Protein AF-A0A3N5FLN7-F1 (afdb_monomer)

Solvent-accessible surface area (backbone atoms only — not comparable to full-atom values): 4859 Å² total; per-residue (Å²): 136,85,78,41,65,21,77,88,33,70,41,66,10,34,41,80,44,74,43,83,46,74,64,78,94,63,54,42,77,41,84,40,78,39,68,24,81,85,35,72,43,67,10,34,32,86,76,83,68,78,87,70,74,77,75,73,79,79,76,72,76,78,69,78,79,78,75,75,82,83,80,84,130

Foldseek 3Di:
DDWAFDPVCRLQQWDWDWDWDDDDPPTDTDIDIDGDPQCRSRRTHPPPDDPDPPDPPPPPPPPPPPDPDDDDD

Mean predicted aligned error: 15.65 Å

Radius of gyration: 24.78 Å; Cα contacts (8 Å, |Δi|>4): 86; chains: 1; bounding box: 64×21×62 Å

Sequence (73 aa):
MKRTTCPYCQGMGSTETSQRVGSGDWMRWVPVRQTCGICGGSGYTISREPCVEPEPPKIGVIRDYENPPRESI

pLDDT: mean 73.46, std 16.19, range [46.78, 92.81]

Structure (mmCIF, N/CA/C/O backbone):
data_AF-A0A3N5FLN7-F1
#
_entry.id   AF-A0A3N5FLN7-F1
#
loop_
_atom_site.group_PDB
_atom_site.id
_atom_site.type_symbol
_atom_site.label_atom_id
_atom_site.label_alt_id
_atom_site.label_comp_id
_atom_site.label_asym_id
_atom_site.label_entity_id
_atom_site.label_seq_id
_atom_site.pdbx_PDB_ins_code
_atom_site.Cartn_x
_atom_site.Cartn_y
_atom_site.Cartn_z
_atom_site.occupancy
_atom_site.B_iso_or_equiv
_atom_site.auth_seq_id
_atom_site.auth_comp_id
_atom_site.auth_asym_id
_atom_site.auth_atom_id
_atom_site.pdbx_PDB_model_num
ATOM 1 N N . MET A 1 1 ? -13.122 7.052 20.694 1.00 54.75 1 MET A N 1
ATOM 2 C CA . MET A 1 1 ? -13.197 6.410 19.360 1.00 54.75 1 MET A CA 1
ATOM 3 C C . MET A 1 1 ? -12.242 5.222 19.361 1.00 54.75 1 MET A C 1
ATOM 5 O O . MET A 1 1 ? -11.063 5.447 19.603 1.00 54.75 1 MET A O 1
ATOM 9 N N . LYS A 1 2 ? -12.715 3.981 19.182 1.00 58.81 2 LYS A N 1
ATOM 10 C CA . LYS A 1 2 ? -11.830 2.803 19.097 1.00 58.81 2 LYS A CA 1
ATOM 11 C C . LYS A 1 2 ? -11.318 2.696 17.657 1.00 58.81 2 LYS A C 1
ATOM 13 O O . LYS A 1 2 ? -12.125 2.601 16.741 1.00 58.81 2 LYS A O 1
ATOM 18 N N . ARG A 1 3 ? -10.002 2.804 17.454 1.00 67.69 3 ARG A N 1
ATOM 19 C CA . ARG A 1 3 ? -9.364 2.607 16.144 1.00 67.69 3 ARG A CA 1
ATOM 20 C C . ARG A 1 3 ? -9.041 1.125 16.011 1.00 67.69 3 ARG A C 1
ATOM 22 O O . ARG A 1 3 ? -8.343 0.592 16.868 1.00 67.69 3 ARG A O 1
ATOM 29 N N . THR A 1 4 ? -9.554 0.477 14.972 1.00 79.88 4 THR A N 1
ATOM 30 C CA . THR A 1 4 ? -9.240 -0.927 14.685 1.00 79.88 4 THR A CA 1
ATOM 31 C C . THR A 1 4 ? -8.110 -0.969 13.671 1.00 79.88 4 THR A C 1
ATOM 33 O O . THR A 1 4 ? -8.177 -0.302 12.637 1.00 79.88 4 THR A O 1
ATOM 36 N N . THR A 1 5 ? -7.056 -1.721 13.977 1.00 84.25 5 THR A N 1
ATOM 37 C CA . THR A 1 5 ? -5.940 -1.964 13.059 1.00 84.25 5 THR A CA 1
ATOM 38 C C . THR A 1 5 ? -6.470 -2.545 11.755 1.00 84.25 5 THR A C 1
ATOM 40 O O . THR A 1 5 ? -7.256 -3.490 11.773 1.00 84.25 5 THR A O 1
ATOM 43 N N . CYS A 1 6 ? -6.061 -1.980 10.620 1.00 82.94 6 CYS A N 1
ATOM 44 C CA . CYS A 1 6 ? -6.460 -2.499 9.321 1.00 82.94 6 CYS A CA 1
ATOM 45 C C . CYS A 1 6 ? -5.848 -3.897 9.139 1.00 82.94 6 CYS A C 1
ATOM 47 O O . CYS A 1 6 ? -4.620 -4.002 9.128 1.00 82.94 6 CYS A O 1
ATOM 49 N N . PRO A 1 7 ? -6.653 -4.965 8.985 1.00 81.81 7 PRO A N 1
ATOM 50 C CA . PRO A 1 7 ? -6.129 -6.329 8.916 1.00 81.81 7 PRO A CA 1
ATOM 51 C C . PRO A 1 7 ? -5.310 -6.574 7.642 1.00 81.81 7 PRO A C 1
ATOM 53 O O . PRO A 1 7 ? -4.398 -7.391 7.643 1.00 81.81 7 PRO A O 1
ATOM 56 N N . TYR A 1 8 ? -5.577 -5.817 6.576 1.00 81.25 8 TYR A N 1
ATOM 57 C CA . TYR A 1 8 ? -4.924 -5.982 5.277 1.00 81.25 8 TYR A CA 1
ATOM 58 C C . TYR A 1 8 ? -3.484 -5.477 5.240 1.00 81.25 8 TYR A C 1
ATOM 60 O O . TYR A 1 8 ? -2.626 -6.105 4.633 1.00 81.25 8 TYR A O 1
ATOM 68 N N . CYS A 1 9 ? -3.204 -4.349 5.891 1.00 85.50 9 CYS A N 1
ATOM 69 C CA . CYS A 1 9 ? -1.839 -3.840 6.038 1.00 85.50 9 CYS A CA 1
ATOM 70 C C . CYS A 1 9 ? -1.273 -4.067 7.439 1.00 85.50 9 CYS A C 1
ATOM 72 O O . CYS A 1 9 ? -0.213 -3.537 7.752 1.00 85.50 9 CYS A O 1
ATOM 74 N N . GLN A 1 10 ? -1.994 -4.796 8.296 1.00 86.81 10 GLN A N 1
ATOM 75 C CA . GLN A 1 10 ? -1.623 -5.086 9.683 1.00 86.81 10 GLN A CA 1
ATOM 76 C C . GLN A 1 10 ? -1.205 -3.836 10.479 1.00 86.81 10 GLN A C 1
ATOM 78 O O . GLN A 1 10 ? -0.323 -3.889 11.330 1.00 86.81 10 GLN A O 1
ATOM 83 N N . GLY A 1 11 ? -1.816 -2.682 10.194 1.00 84.62 11 GLY A N 1
ATOM 84 C CA . GLY A 1 11 ? -1.464 -1.42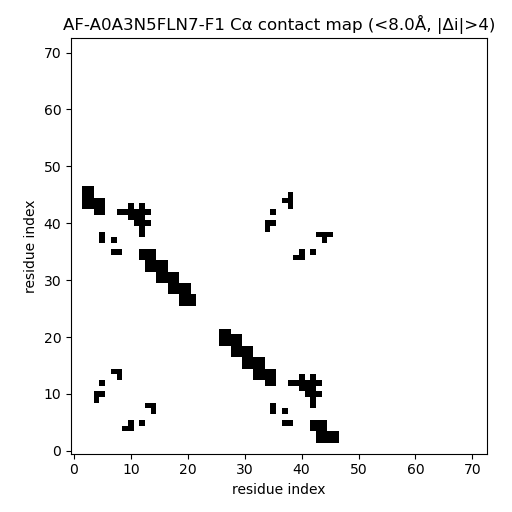4 10.862 1.00 84.62 11 GLY A CA 1
ATOM 85 C C . GLY A 1 11 ? -0.395 -0.585 10.176 1.00 84.62 11 GLY A C 1
ATOM 86 O O . GLY A 1 11 ? -0.204 0.564 10.557 1.00 84.62 11 GLY A O 1
ATOM 87 N N . MET A 1 12 ? 0.272 -1.100 9.144 1.00 88.25 12 MET A N 1
ATOM 88 C CA . MET A 1 12 ? 1.389 -0.405 8.496 1.00 88.25 12 MET A CA 1
ATOM 89 C C . MET A 1 12 ? 0.957 0.723 7.553 1.00 88.25 12 MET A C 1
ATOM 91 O O . MET A 1 12 ? 1.795 1.494 7.090 1.00 88.25 12 MET A O 1
ATOM 95 N N . GLY A 1 13 ? -0.322 0.778 7.173 1.00 87.81 13 GLY A N 1
ATOM 96 C CA . GLY A 1 13 ? -0.829 1.733 6.180 1.00 87.81 13 GLY A CA 1
ATOM 97 C C . GLY A 1 13 ? -0.365 1.451 4.747 1.00 87.81 13 GLY A C 1
ATOM 98 O O . GLY A 1 13 ? -0.876 2.037 3.800 1.00 87.81 13 GLY A O 1
ATOM 99 N N . SER A 1 14 ? 0.544 0.503 4.552 1.00 89.25 14 SER A N 1
ATOM 100 C CA . SER A 1 14 ? 1.079 0.115 3.252 1.00 89.25 14 SER A CA 1
ATOM 101 C C . SER A 1 14 ? 1.260 -1.395 3.171 1.00 89.25 14 SER A C 1
ATOM 103 O O . SER A 1 14 ? 1.339 -2.079 4.190 1.00 89.25 14 SER A O 1
ATOM 105 N N . THR A 1 15 ? 1.285 -1.910 1.949 1.00 87.25 15 THR A N 1
ATOM 106 C CA . THR A 1 15 ? 1.553 -3.312 1.629 1.00 87.25 15 THR A CA 1
ATOM 107 C C . THR A 1 15 ? 2.699 -3.367 0.631 1.00 87.25 15 THR A C 1
ATOM 109 O O . THR A 1 15 ? 2.740 -2.574 -0.311 1.00 87.25 15 THR A O 1
ATOM 112 N N . GLU A 1 16 ? 3.637 -4.285 0.832 1.00 89.06 16 GLU A N 1
ATOM 113 C CA . GLU A 1 16 ? 4.723 -4.519 -0.114 1.00 89.06 16 GLU A CA 1
ATOM 114 C C . GLU A 1 16 ? 4.264 -5.513 -1.183 1.00 89.06 16 GLU A C 1
ATOM 116 O O . GLU A 1 16 ? 3.765 -6.593 -0.873 1.00 89.06 16 GLU A O 1
ATOM 121 N N . THR A 1 17 ? 4.392 -5.123 -2.446 1.00 86.56 17 THR A N 1
ATOM 122 C CA . THR A 1 17 ? 4.110 -5.965 -3.610 1.00 86.56 17 THR A CA 1
ATOM 123 C C . THR A 1 17 ? 5.309 -5.958 -4.546 1.00 86.56 17 THR A C 1
ATOM 125 O O . THR A 1 17 ? 6.180 -5.101 -4.436 1.00 86.56 17 THR A O 1
ATOM 128 N N . SER A 1 18 ? 5.376 -6.899 -5.480 1.00 92.31 18 SER A N 1
ATOM 129 C CA . SER A 1 18 ? 6.390 -6.877 -6.534 1.00 92.31 18 SER A CA 1
ATOM 130 C C . SER A 1 18 ? 5.796 -6.296 -7.811 1.00 92.31 18 SER A C 1
ATOM 132 O O . SER A 1 18 ? 4.753 -6.753 -8.273 1.00 92.31 18 SER A O 1
ATOM 134 N N . GLN A 1 19 ? 6.465 -5.314 -8.413 1.00 90.88 19 GLN A N 1
ATOM 135 C CA . GLN A 1 19 ? 6.089 -4.769 -9.718 1.00 90.88 19 GLN A CA 1
ATOM 136 C C . GLN A 1 19 ? 7.142 -5.142 -10.762 1.00 90.88 19 GLN A C 1
ATOM 138 O O . GLN A 1 19 ? 8.342 -5.107 -10.485 1.00 90.88 19 GLN A O 1
ATOM 143 N N . ARG A 1 20 ? 6.701 -5.504 -11.973 1.00 92.50 20 ARG A N 1
ATOM 144 C CA . ARG A 1 20 ? 7.604 -5.651 -13.119 1.00 92.50 20 ARG A CA 1
ATOM 145 C C . ARG A 1 20 ? 8.002 -4.275 -13.621 1.00 92.50 20 ARG A C 1
ATOM 147 O O . ARG A 1 20 ? 7.142 -3.482 -13.995 1.00 92.50 20 ARG A O 1
ATOM 154 N N . VAL A 1 21 ? 9.302 -4.024 -13.654 1.00 89.94 21 VAL A N 1
ATOM 155 C CA . VAL A 1 21 ? 9.893 -2.821 -14.242 1.00 89.94 21 VAL A CA 1
ATOM 156 C C . VAL A 1 21 ? 10.911 -3.222 -15.303 1.00 89.94 21 VAL A C 1
ATOM 158 O O . VAL A 1 21 ? 11.577 -4.251 -15.175 1.00 89.94 21 VAL A O 1
ATOM 161 N N . GLY A 1 22 ? 11.029 -2.405 -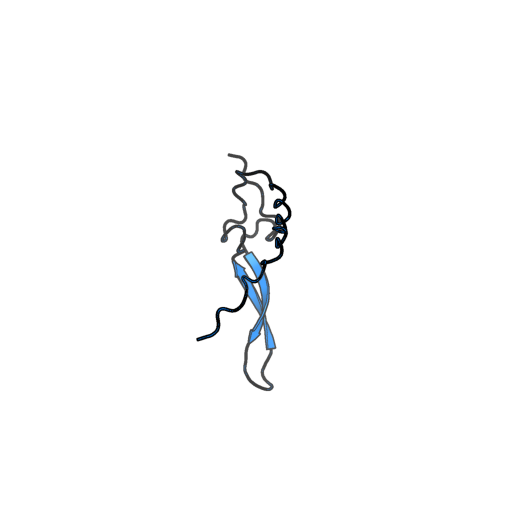16.346 1.00 88.31 22 GLY A N 1
ATOM 162 C CA . GLY A 1 22 ? 11.906 -2.651 -17.491 1.00 88.31 22 GLY A CA 1
ATOM 163 C C . GLY A 1 22 ? 11.135 -2.954 -18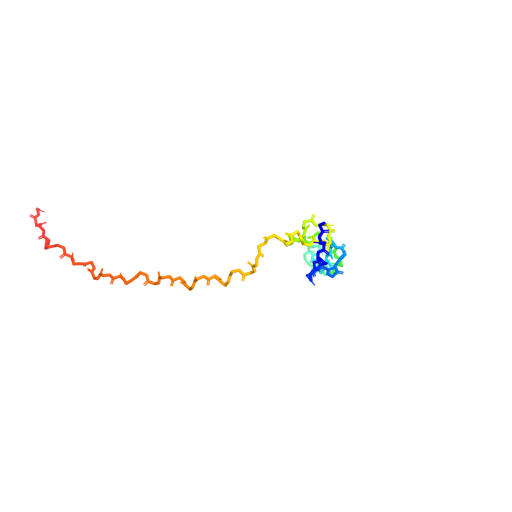.775 1.00 88.31 22 GLY A C 1
ATOM 164 O O . GLY A 1 22 ? 9.908 -2.873 -18.830 1.00 88.31 22 GLY A O 1
ATOM 165 N N . SER A 1 23 ? 11.868 -3.268 -19.838 1.00 89.69 23 SER A N 1
ATOM 166 C CA . SER A 1 23 ? 11.312 -3.601 -21.153 1.00 89.69 23 SER A CA 1
ATOM 167 C C . SER A 1 23 ? 12.185 -4.659 -21.824 1.00 89.69 23 SER A C 1
ATOM 169 O O . SER A 1 23 ? 13.405 -4.648 -21.653 1.00 89.69 23 SER A O 1
ATOM 171 N N . GLY A 1 24 ? 11.561 -5.580 -22.563 1.00 83.94 24 GLY A N 1
ATOM 172 C CA 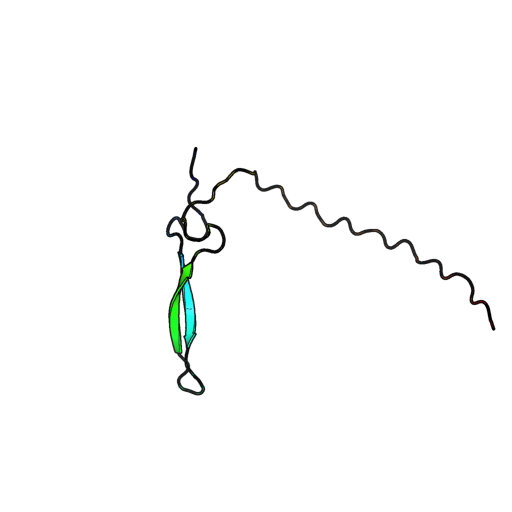. GLY A 1 24 ? 12.255 -6.725 -23.162 1.00 83.94 24 GLY A CA 1
ATOM 173 C C . GLY A 1 24 ? 12.896 -7.642 -22.112 1.00 83.94 24 GLY A C 1
ATOM 174 O O . GLY A 1 24 ? 12.338 -7.837 -21.030 1.00 83.94 24 GLY A O 1
ATOM 175 N N . ASP A 1 25 ? 14.081 -8.167 -22.416 1.00 88.38 25 ASP A N 1
ATOM 176 C CA . ASP A 1 25 ? 14.832 -9.113 -21.570 1.00 88.38 25 ASP A CA 1
ATOM 177 C C . ASP A 1 25 ? 15.350 -8.518 -20.248 1.00 88.38 25 ASP A C 1
ATOM 179 O O . ASP A 1 25 ? 15.763 -9.246 -19.349 1.00 88.38 25 ASP A O 1
ATOM 183 N N . TRP A 1 26 ? 15.285 -7.194 -20.086 1.00 88.25 26 TRP A N 1
ATOM 184 C CA . TRP A 1 26 ? 15.696 -6.488 -18.867 1.00 88.25 26 TRP A CA 1
ATOM 185 C C . TRP A 1 26 ? 14.565 -6.353 -17.835 1.00 88.25 26 TRP A C 1
ATOM 187 O O . TRP A 1 26 ? 14.684 -5.588 -16.874 1.00 88.25 26 TRP A O 1
ATOM 197 N N . MET A 1 27 ? 13.443 -7.055 -18.033 1.00 92.81 27 MET A N 1
ATOM 198 C CA . MET A 1 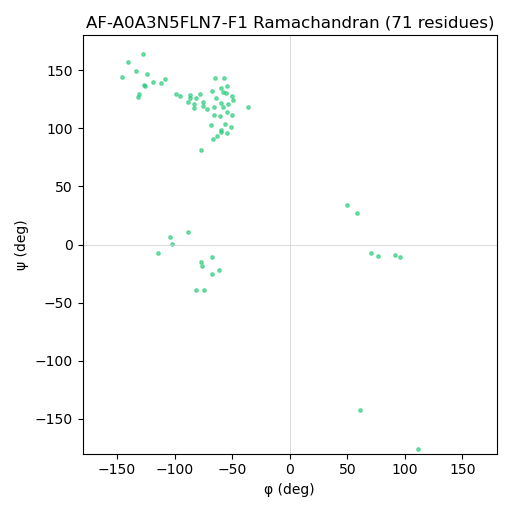27 ? 12.349 -7.078 -17.064 1.00 92.81 27 MET A CA 1
ATOM 199 C C . MET A 1 27 ? 12.791 -7.724 -15.751 1.00 92.81 27 MET A C 1
ATOM 201 O O . MET A 1 27 ? 13.223 -8.875 -15.711 1.00 92.81 27 MET A O 1
ATOM 205 N N . ARG A 1 28 ? 12.597 -7.000 -14.648 1.00 91.81 28 ARG A N 1
ATOM 206 C CA . ARG A 1 28 ? 12.846 -7.504 -13.294 1.00 91.81 28 ARG A CA 1
ATOM 207 C C . ARG A 1 28 ? 11.691 -7.180 -12.360 1.00 91.81 28 ARG A C 1
ATOM 209 O O . ARG A 1 28 ? 11.014 -6.164 -12.513 1.00 91.81 28 ARG A O 1
ATOM 216 N N . TRP A 1 29 ? 11.485 -8.050 -11.380 1.00 92.44 29 TRP A N 1
ATOM 217 C CA . TRP A 1 29 ? 10.577 -7.791 -10.271 1.00 92.44 29 TRP A CA 1
ATOM 218 C C . TRP A 1 29 ? 11.289 -6.932 -9.233 1.00 92.44 29 TRP A C 1
ATOM 220 O O . TRP A 1 29 ? 12.380 -7.280 -8.782 1.00 92.44 29 TRP A O 1
ATOM 230 N N . VAL A 1 30 ? 10.685 -5.806 -8.870 1.00 92.31 30 VAL A N 1
ATOM 231 C CA . VAL A 1 30 ? 11.171 -4.941 -7.792 1.00 92.31 30 VAL A CA 1
ATOM 232 C C . VAL A 1 30 ? 10.120 -4.847 -6.692 1.00 92.31 30 VAL A C 1
ATOM 234 O O . VAL A 1 30 ? 8.931 -4.760 -7.013 1.00 92.31 30 VAL A O 1
ATOM 237 N N . PRO A 1 31 ? 10.524 -4.860 -5.411 1.00 91.38 31 PRO A N 1
ATOM 238 C CA . PRO A 1 31 ? 9.603 -4.607 -4.317 1.00 91.38 31 PRO A CA 1
ATOM 239 C C . PRO A 1 31 ? 9.148 -3.146 -4.370 1.00 91.38 31 PRO A C 1
ATOM 241 O O . PRO A 1 31 ? 9.952 -2.223 -4.511 1.00 91.38 31 PRO A O 1
ATOM 244 N N . VAL A 1 32 ? 7.845 -2.937 -4.261 1.00 90.25 32 VAL A N 1
ATOM 245 C CA . VAL A 1 32 ? 7.192 -1.634 -4.244 1.00 90.25 32 VAL A CA 1
ATOM 246 C C . VAL A 1 32 ? 6.230 -1.617 -3.071 1.00 90.25 32 VAL A C 1
ATOM 248 O O . VAL A 1 32 ? 5.364 -2.481 -2.934 1.00 90.25 32 VAL A O 1
ATOM 251 N N . ARG A 1 33 ? 6.352 -0.597 -2.226 1.00 91.00 33 ARG A N 1
ATOM 252 C CA . ARG A 1 33 ? 5.353 -0.321 -1.198 1.00 91.00 33 ARG A CA 1
ATOM 253 C C . ARG A 1 33 ? 4.214 0.470 -1.811 1.00 91.00 33 ARG A C 1
ATOM 255 O O . ARG A 1 33 ? 4.426 1.566 -2.323 1.00 91.00 33 ARG A O 1
ATOM 262 N N . GLN A 1 34 ? 3.012 -0.079 -1.733 1.00 87.56 34 GLN A N 1
ATOM 263 C CA . GLN A 1 34 ? 1.795 0.614 -2.125 1.00 87.56 34 GLN A CA 1
ATOM 264 C C . GLN A 1 34 ? 0.978 0.971 -0.893 1.00 87.56 34 GLN A C 1
ATOM 266 O O . GLN A 1 34 ? 0.911 0.215 0.079 1.00 87.56 34 GLN A O 1
ATOM 271 N N . THR A 1 35 ? 0.353 2.143 -0.935 1.00 88.69 35 THR A N 1
ATOM 272 C CA . THR A 1 35 ? -0.607 2.571 0.078 1.00 88.69 35 THR A CA 1
ATOM 273 C C . THR A 1 35 ? -1.739 1.556 0.157 1.00 88.69 35 THR A C 1
ATOM 275 O O . THR A 1 35 ? -2.309 1.162 -0.859 1.00 88.69 35 THR A O 1
ATOM 278 N N . CYS A 1 36 ? -2.081 1.128 1.369 1.00 84.56 36 CYS A N 1
ATOM 279 C CA . CYS A 1 36 ? -3.165 0.182 1.569 1.00 84.56 36 CYS A CA 1
ATOM 280 C C . CYS A 1 36 ? -4.489 0.841 1.172 1.00 84.56 36 CYS A C 1
ATOM 282 O O . CYS A 1 36 ? -4.956 1.748 1.863 1.00 84.56 36 CYS A O 1
ATOM 284 N N . GLY A 1 37 ? -5.100 0.368 0.084 1.00 80.75 37 GLY A N 1
ATOM 285 C CA . GLY A 1 37 ? -6.329 0.948 -0.470 1.00 80.75 37 GLY A CA 1
ATOM 286 C C . GLY A 1 37 ? -7.528 0.911 0.481 1.00 80.75 37 GLY A C 1
ATOM 287 O O . GLY A 1 37 ? -8.430 1.727 0.356 1.00 80.75 37 GLY A O 1
ATOM 288 N N . ILE A 1 38 ? -7.516 0.019 1.475 1.00 82.19 38 ILE A N 1
ATOM 289 C CA . ILE A 1 38 ? -8.629 -0.156 2.421 1.00 82.19 38 ILE A CA 1
ATOM 290 C C . ILE A 1 38 ? -8.593 0.878 3.545 1.00 82.19 38 ILE A C 1
ATOM 292 O O . ILE A 1 38 ? -9.630 1.386 3.954 1.00 82.19 38 ILE A O 1
ATOM 296 N N . CYS A 1 39 ? -7.404 1.202 4.055 1.00 85.19 39 CYS A N 1
ATOM 297 C CA . CYS A 1 39 ? -7.250 2.226 5.093 1.00 85.19 39 CYS A CA 1
ATOM 298 C C . CYS A 1 39 ? -6.735 3.565 4.547 1.00 85.19 39 CYS A C 1
ATOM 300 O O . CYS A 1 39 ? -6.501 4.488 5.328 1.00 85.19 39 CYS A O 1
ATOM 302 N N . GLY A 1 40 ? -6.504 3.669 3.236 1.00 84.06 40 GLY A N 1
ATOM 303 C CA . GLY A 1 40 ? -5.996 4.873 2.578 1.00 84.06 40 GLY A CA 1
ATOM 304 C C . GLY A 1 40 ? -4.642 5.351 3.108 1.00 84.06 40 GLY A C 1
ATOM 305 O O . GLY A 1 40 ? -4.378 6.547 3.094 1.00 84.06 40 GLY A O 1
ATOM 306 N N . GLY A 1 41 ? -3.802 4.456 3.638 1.00 84.38 41 GLY A N 1
ATOM 307 C CA . GLY A 1 41 ? -2.510 4.840 4.226 1.00 84.38 41 GLY A CA 1
ATOM 308 C C . GLY A 1 41 ? -2.510 5.039 5.737 1.00 84.38 41 GLY A C 1
ATOM 309 O O . GLY A 1 41 ? -1.444 5.124 6.337 1.00 84.38 41 GLY A O 1
ATOM 310 N N . SER A 1 42 ? -3.678 5.071 6.376 1.00 84.56 42 SER A N 1
ATOM 311 C CA . SER A 1 42 ? -3.769 5.388 7.806 1.00 84.56 42 SER A CA 1
ATOM 312 C C . SER A 1 42 ? -3.354 4.241 8.732 1.00 84.56 42 SER A C 1
ATOM 314 O O . SER A 1 42 ? -3.099 4.478 9.907 1.00 84.56 42 SER A O 1
ATOM 316 N N . GLY A 1 43 ? -3.322 2.998 8.241 1.00 84.25 43 GLY A N 1
ATOM 317 C CA . GLY A 1 43 ? -3.061 1.802 9.053 1.00 84.25 43 GLY A CA 1
ATOM 318 C C . GLY A 1 43 ? -4.252 1.353 9.904 1.00 84.25 43 GLY A C 1
ATOM 319 O O . GLY A 1 43 ? -4.265 0.237 10.416 1.00 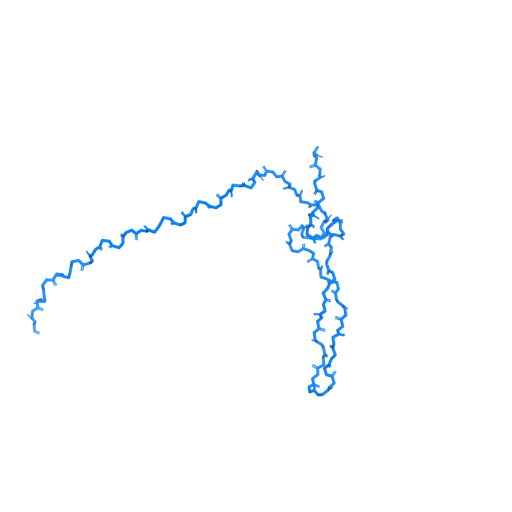84.25 43 GLY A O 1
ATOM 320 N N . TYR A 1 44 ? -5.307 2.158 9.998 1.00 84.50 44 TYR A N 1
ATOM 321 C CA . TYR A 1 44 ? -6.482 1.862 10.808 1.00 84.50 44 TYR A CA 1
ATOM 322 C C . TYR A 1 44 ? -7.739 1.958 9.952 1.00 84.50 44 TYR A C 1
ATOM 324 O O . TYR A 1 44 ? -7.903 2.881 9.162 1.00 84.50 44 TYR A O 1
ATOM 332 N N . THR A 1 45 ? -8.659 1.017 1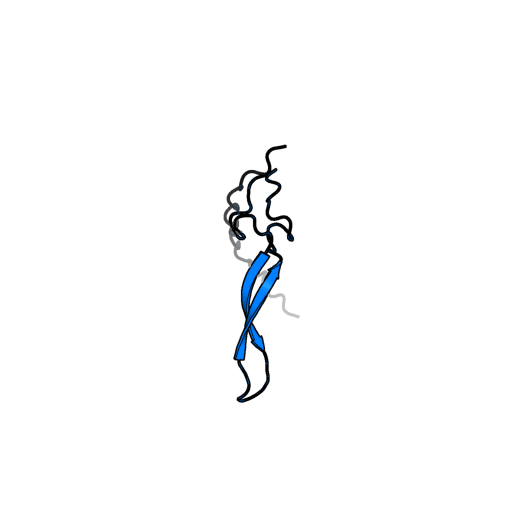0.111 1.00 74.50 45 THR A N 1
ATOM 333 C CA . THR A 1 45 ? -9.996 1.151 9.527 1.00 74.50 45 THR A CA 1
ATOM 334 C C . THR A 1 45 ? -10.876 1.913 10.506 1.00 74.50 45 THR A C 1
ATOM 336 O O . THR A 1 45 ? -10.969 1.545 11.682 1.00 74.50 45 THR A O 1
ATOM 339 N N . ILE A 1 46 ? -11.549 2.962 10.032 1.00 64.69 46 ILE A N 1
ATOM 340 C CA . ILE A 1 46 ? -12.602 3.634 10.796 1.00 64.69 46 ILE A CA 1
ATOM 341 C C . ILE A 1 46 ? -13.841 2.745 10.692 1.00 64.69 46 ILE A C 1
ATOM 343 O O . ILE A 1 46 ? -14.699 2.932 9.838 1.00 64.69 46 ILE A O 1
ATOM 347 N N . SER A 1 47 ? -13.893 1.707 11.520 1.00 58.28 47 SER A N 1
ATOM 348 C CA . SER A 1 47 ? -15.058 0.834 11.602 1.00 58.28 47 SER A CA 1
ATOM 349 C C . SER A 1 47 ? -16.214 1.638 12.208 1.00 58.28 47 SER A C 1
ATOM 351 O O . SER A 1 47 ? -16.216 1.928 13.407 1.00 58.28 47 SER A O 1
ATOM 353 N N . ARG A 1 48 ? -17.155 2.079 11.367 1.00 52.94 48 ARG A N 1
ATOM 354 C CA . ARG A 1 48 ? -18.463 2.589 11.809 1.00 52.94 48 ARG A CA 1
ATOM 355 C C . ARG A 1 48 ? -19.637 1.726 11.373 1.00 52.94 48 ARG A C 1
ATOM 357 O O . ARG A 1 48 ? -20.730 1.964 11.865 1.00 52.94 48 ARG A O 1
ATOM 364 N N . GLU A 1 49 ? -19.427 0.712 10.543 1.00 48.00 49 GLU A N 1
ATOM 365 C CA . GLU A 1 49 ? -20.518 -0.139 10.080 1.00 48.00 49 GLU A CA 1
ATOM 366 C C . GLU A 1 49 ? -20.123 -1.609 10.255 1.00 48.00 49 GLU A C 1
ATOM 368 O O . GLU A 1 49 ? -19.001 -1.983 9.892 1.00 48.00 49 GLU A O 1
ATOM 373 N N . PRO A 1 50 ? -20.980 -2.440 10.881 1.00 46.78 50 PRO A N 1
ATOM 374 C CA . PRO A 1 50 ? -20.782 -3.882 10.852 1.00 46.78 50 PRO A CA 1
ATOM 375 C C . PRO A 1 50 ? -20.751 -4.325 9.386 1.00 46.78 50 PRO A C 1
ATOM 377 O O . PRO A 1 50 ? -21.478 -3.766 8.570 1.00 46.78 50 PRO A O 1
ATOM 380 N N . CYS A 1 51 ? -19.906 -5.304 9.046 1.00 48.47 51 CYS A N 1
ATOM 381 C CA . CYS A 1 51 ? -19.962 -5.974 7.748 1.00 48.47 51 CYS A CA 1
ATOM 382 C C . CYS A 1 51 ? -21.382 -6.518 7.551 1.00 48.47 51 CYS A C 1
ATOM 384 O O . CYS A 1 51 ? -21.710 -7.584 8.065 1.00 48.47 51 CYS A O 1
ATOM 386 N N . VAL A 1 52 ? -22.233 -5.766 6.858 1.00 50.41 52 VAL A N 1
ATOM 387 C CA . VAL A 1 52 ? -23.504 -6.274 6.364 1.00 50.41 52 VAL A CA 1
ATOM 388 C C . VAL A 1 52 ? -23.128 -7.211 5.228 1.00 50.41 52 VAL A C 1
ATOM 390 O O . VAL A 1 52 ? -22.482 -6.798 4.264 1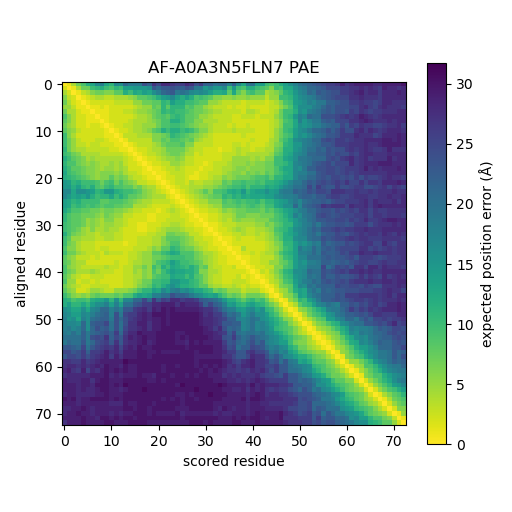.00 50.41 52 VAL A O 1
ATOM 393 N N . GLU A 1 53 ? -23.441 -8.492 5.401 1.00 54.53 53 GLU A N 1
ATOM 394 C CA . G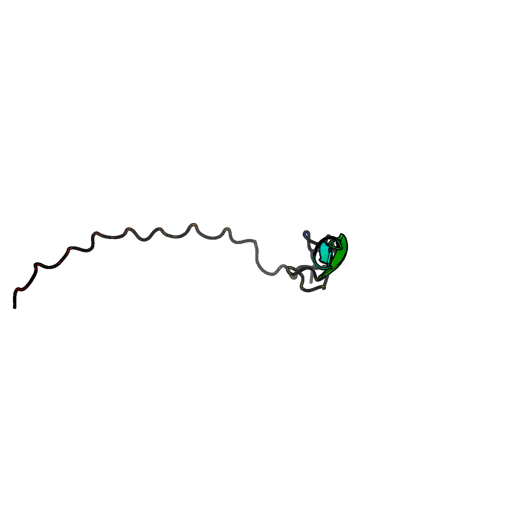LU A 1 53 ? -23.336 -9.493 4.347 1.00 54.53 53 GLU A CA 1
ATOM 395 C C . GLU A 1 53 ? -24.040 -8.927 3.102 1.00 54.53 53 GLU A C 1
ATOM 397 O O . GLU A 1 53 ? -25.180 -8.469 3.231 1.00 54.53 53 GLU A O 1
ATOM 402 N N . PRO A 1 54 ? -23.374 -8.836 1.934 1.00 50.69 54 PRO A N 1
ATOM 403 C CA . PRO A 1 54 ? -24.034 -8.317 0.747 1.00 50.69 54 PRO A CA 1
ATOM 404 C C . PRO A 1 54 ? -25.256 -9.197 0.487 1.00 50.69 54 PRO A C 1
ATOM 406 O O . PRO A 1 54 ? -25.102 -10.404 0.295 1.00 50.69 54 PRO A O 1
ATOM 409 N N . GLU A 1 55 ? -26.459 -8.611 0.528 1.00 58.03 55 GLU A N 1
ATOM 410 C CA . GLU A 1 55 ? -27.678 -9.341 0.185 1.00 58.03 55 GLU A CA 1
ATOM 411 C C . GLU A 1 55 ? -27.440 -10.026 -1.169 1.00 58.03 55 GLU A C 1
ATOM 413 O O . GLU A 1 55 ? -26.992 -9.358 -2.113 1.00 58.03 55 GLU A O 1
ATOM 418 N N . PRO A 1 56 ? -27.679 -11.347 -1.283 1.00 59.12 56 PRO A N 1
ATOM 419 C CA . PRO A 1 56 ? -27.501 -12.033 -2.547 1.00 59.12 56 PRO A CA 1
ATOM 420 C C . PRO A 1 56 ? -28.333 -11.301 -3.602 1.00 59.12 56 PRO A C 1
ATOM 422 O O . PRO A 1 56 ? -29.469 -10.902 -3.309 1.00 59.12 56 PRO A O 1
ATOM 425 N N . PRO A 1 57 ? -27.786 -11.080 -4.812 1.00 54.56 57 PRO A N 1
ATOM 426 C CA . PRO A 1 57 ? -28.504 -10.364 -5.848 1.00 54.56 57 PRO A CA 1
ATOM 427 C C . PRO A 1 57 ? -29.853 -11.049 -6.028 1.00 54.56 57 PRO A C 1
ATOM 429 O O . PRO A 1 57 ? -29.916 -12.248 -6.306 1.00 54.56 57 PRO A O 1
ATOM 432 N N . LYS A 1 58 ? -30.938 -10.294 -5.830 1.00 60.12 58 LYS A N 1
ATOM 433 C CA . LYS A 1 58 ? -32.274 -10.737 -6.216 1.00 60.12 58 LYS A CA 1
ATOM 434 C C . LYS A 1 58 ? -32.194 -10.961 -7.716 1.00 60.12 58 LYS A C 1
ATOM 436 O O . LYS A 1 58 ? -32.223 -10.003 -8.485 1.00 60.12 58 LYS A O 1
ATOM 441 N N . ILE A 1 59 ? -32.009 -12.217 -8.117 1.00 61.91 59 ILE A N 1
ATOM 442 C CA . ILE A 1 59 ? -32.172 -12.656 -9.494 1.00 61.91 59 ILE A CA 1
ATOM 443 C C . ILE A 1 59 ? -33.621 -12.313 -9.804 1.00 61.91 59 ILE A C 1
ATOM 445 O O . ILE A 1 59 ? -34.545 -13.002 -9.373 1.00 61.91 59 ILE A O 1
ATOM 449 N N . GLY A 1 60 ? -33.818 -11.161 -10.444 1.00 54.62 60 GLY A N 1
ATOM 450 C CA . GLY A 1 60 ? -35.096 -10.803 -11.013 1.00 54.62 60 GLY A CA 1
ATOM 451 C C . GLY A 1 60 ? -35.462 -11.949 -11.932 1.00 54.62 60 GLY A C 1
ATOM 452 O O . GLY A 1 60 ? -34.743 -12.227 -12.889 1.00 54.62 60 GLY A O 1
ATOM 453 N N . VAL A 1 61 ? -36.530 -12.661 -11.583 1.00 53.59 61 VAL A N 1
ATOM 454 C CA . VAL A 1 61 ? -37.183 -13.595 -12.486 1.00 53.59 61 VAL A CA 1
ATOM 455 C C . VAL A 1 61 ? -37.415 -12.807 -13.767 1.00 53.59 61 VAL A C 1
ATOM 457 O O . VAL A 1 61 ? -38.174 -11.835 -13.764 1.00 53.59 61 VAL A O 1
ATOM 460 N N . ILE A 1 62 ? -36.708 -13.172 -14.835 1.00 62.19 62 ILE A N 1
ATOM 461 C CA . ILE A 1 62 ? -37.072 -12.745 -16.178 1.00 62.19 62 ILE A CA 1
ATOM 462 C C . ILE A 1 62 ? -38.440 -13.385 -16.381 1.00 62.19 62 ILE A C 1
ATOM 464 O O . ILE A 1 62 ? -38.532 -14.567 -16.694 1.00 62.19 62 ILE A O 1
ATOM 468 N N . ARG A 1 63 ? -39.511 -12.642 -16.078 1.00 56.81 63 ARG A N 1
ATOM 469 C CA . ARG A 1 63 ? -40.829 -12.992 -16.590 1.00 56.81 63 ARG A CA 1
ATOM 470 C C . ARG A 1 63 ? -40.671 -12.958 -18.095 1.00 56.81 63 ARG A C 1
ATOM 472 O O . ARG A 1 63 ? -40.214 -11.945 -18.629 1.00 56.81 63 ARG A O 1
ATOM 479 N N . ASP A 1 64 ? -40.968 -14.093 -18.708 1.00 53.66 64 ASP A N 1
ATOM 480 C CA . ASP A 1 64 ? -40.999 -14.296 -20.141 1.00 53.66 64 ASP A CA 1
ATOM 481 C C . ASP A 1 64 ? -41.536 -13.037 -20.812 1.00 53.66 64 ASP A C 1
ATOM 483 O O . ASP A 1 64 ? -42.638 -12.565 -20.522 1.00 53.66 64 ASP A O 1
ATOM 487 N N . TYR A 1 65 ? -40.689 -12.441 -21.644 1.00 51.12 65 TYR A N 1
ATOM 488 C CA . TYR A 1 65 ? -41.080 -11.353 -22.513 1.00 51.12 65 TYR A CA 1
ATOM 489 C C . TYR A 1 65 ? -42.067 -11.972 -23.506 1.00 51.12 65 TYR A C 1
ATOM 491 O O . TYR A 1 65 ? -41.658 -12.564 -24.505 1.00 51.12 65 TYR A O 1
ATOM 499 N N . GLU A 1 66 ? -43.360 -11.939 -23.173 1.00 55.34 66 GLU A N 1
ATOM 500 C CA . GLU A 1 66 ? -44.429 -12.285 -24.101 1.00 55.34 66 GLU A CA 1
ATOM 501 C C . GLU A 1 66 ? -44.267 -11.373 -25.315 1.00 55.34 66 GLU A C 1
ATOM 503 O O . GLU A 1 66 ? -44.522 -10.172 -25.267 1.00 55.34 66 GLU A O 1
ATOM 508 N N . ASN A 1 67 ? -43.739 -11.958 -26.383 1.00 52.97 67 ASN A N 1
ATOM 509 C CA . ASN A 1 67 ? -43.570 -11.338 -27.680 1.00 52.97 67 ASN A CA 1
ATOM 510 C C . ASN A 1 67 ? -44.968 -10.950 -28.197 1.00 52.97 67 ASN A C 1
ATOM 512 O O . ASN A 1 67 ? -45.757 -11.858 -28.480 1.00 52.97 67 ASN A O 1
ATOM 516 N N . PRO A 1 68 ? -45.330 -9.656 -28.298 1.00 62.06 68 PRO A N 1
ATOM 517 C CA . PRO A 1 68 ? -46.606 -9.296 -28.895 1.00 62.06 68 PRO A CA 1
ATOM 518 C C . PRO A 1 68 ? -46.607 -9.705 -30.379 1.00 62.06 68 PRO A C 1
ATOM 520 O O . PRO A 1 68 ? -45.565 -9.639 -31.041 1.00 62.06 68 PRO A O 1
ATOM 523 N N . PRO A 1 69 ? -47.748 -10.169 -30.920 1.00 53.94 69 PRO A N 1
ATOM 524 C CA . PRO A 1 69 ? -47.817 -10.672 -32.280 1.00 53.94 69 PRO A CA 1
ATOM 525 C C . PRO A 1 69 ? -47.411 -9.599 -33.295 1.00 53.94 69 PRO A C 1
ATOM 527 O O . PRO A 1 69 ? -47.822 -8.445 -33.243 1.00 53.94 69 PRO A O 1
ATOM 530 N N . ARG A 1 70 ? -46.579 -10.056 -34.225 1.00 57.56 70 ARG A N 1
ATOM 531 C CA . ARG A 1 70 ? -46.011 -9.375 -35.385 1.00 57.56 70 ARG A CA 1
ATOM 532 C C . ARG A 1 70 ? -47.108 -8.695 -36.219 1.00 57.56 70 ARG A C 1
ATOM 534 O O . ARG A 1 70 ? -47.766 -9.365 -37.014 1.00 57.56 70 ARG A O 1
ATOM 541 N N . GLU A 1 71 ? -47.286 -7.382 -36.085 1.00 54.00 71 GLU A N 1
ATOM 542 C CA . GLU A 1 71 ? -48.073 -6.624 -37.061 1.00 54.00 71 GLU A CA 1
ATOM 543 C C . GLU A 1 71 ? -47.244 -6.436 -38.335 1.00 54.00 71 GLU A C 1
ATOM 545 O O . GLU A 1 71 ? -46.125 -5.921 -38.325 1.00 54.00 71 GLU A O 1
ATOM 550 N N . SER A 1 72 ? -47.788 -6.975 -39.423 1.00 50.94 72 SER A N 1
ATOM 551 C CA . SER A 1 72 ? -47.251 -6.874 -40.775 1.00 50.94 72 SER A CA 1
ATOM 552 C C . SER A 1 72 ? -47.583 -5.494 -41.332 1.00 50.94 72 SER A C 1
ATOM 554 O O . SER A 1 72 ? -48.749 -5.101 -41.305 1.00 50.94 72 SER A O 1
ATOM 556 N N . ILE A 1 73 ? -46.582 -4.796 -41.866 1.00 47.62 73 ILE A N 1
ATOM 557 C CA . ILE A 1 73 ? -46.766 -3.693 -42.817 1.00 47.62 73 ILE A CA 1
ATOM 558 C C . ILE A 1 73 ? -45.870 -3.987 -44.013 1.00 47.62 73 ILE A C 1
ATOM 560 O O . ILE A 1 73 ? -44.685 -4.317 -43.773 1.00 47.62 73 ILE A O 1
#

Secondary structure (DSSP, 8-state):
-PPEEPTTTTTSSEEEEEEEESSGGG-EEEEEEEE-TTTTTSSEE---S--PPPPPP----------------